Protein AF-A0A8E2AX87-F1 (afdb_monomer)

InterPro domains:
  IPR025314 Domain of unknown function DUF4219 [PF13961] (30-54)

Secondary structure (DSSP, 8-state):
----PPP------------GGG--PPPPTT-TTHHHHHHHHHHHHHHTT-HHHHHT--

Mean predicted aligned error: 12.78 Å

Structure (mmCIF, N/CA/C/O backbone):
data_AF-A0A8E2AX87-F1
#
_entry.id   AF-A0A8E2AX87-F1
#
loop_
_atom_site.group_PDB
_atom_site.id
_atom_site.type_symbol
_atom_site.label_atom_id
_atom_site.label_alt_id
_atom_site.label_comp_id
_atom_site.label_a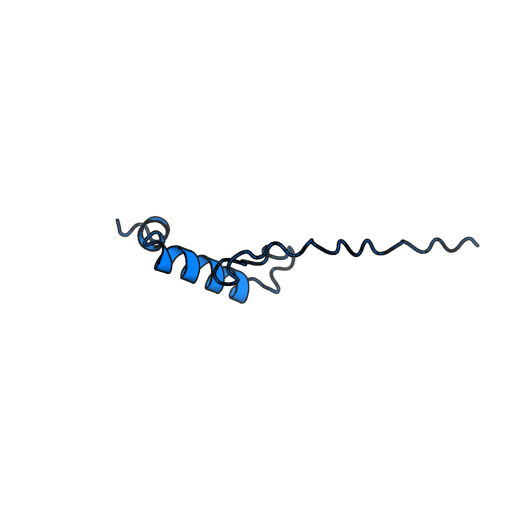sym_id
_atom_site.label_entity_id
_atom_site.label_seq_id
_atom_site.pdbx_PDB_ins_code
_atom_site.Cartn_x
_atom_site.Cartn_y
_atom_site.Cartn_z
_atom_site.occupancy
_atom_site.B_iso_or_equiv
_atom_site.auth_seq_id
_atom_site.auth_comp_id
_atom_site.auth_asym_id
_atom_site.auth_atom_id
_atom_site.pdbx_PDB_model_num
ATOM 1 N N . MET A 1 1 ? 23.259 -29.876 -33.720 1.00 40.16 1 MET A N 1
ATOM 2 C CA . MET A 1 1 ? 22.515 -28.678 -33.269 1.00 40.16 1 MET A CA 1
ATOM 3 C C . MET A 1 1 ? 21.283 -29.156 -32.511 1.00 40.16 1 MET A C 1
ATOM 5 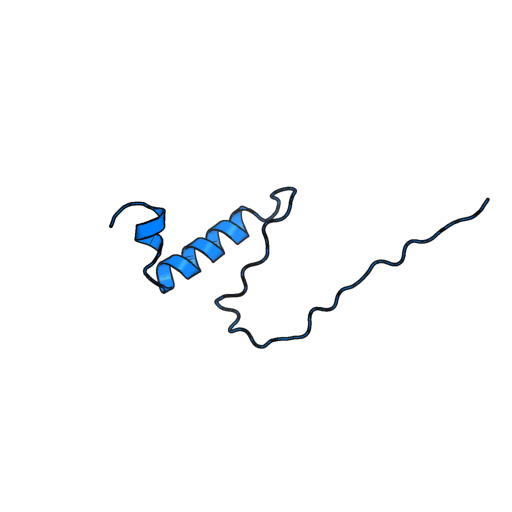O O . MET A 1 1 ? 20.352 -29.623 -33.150 1.00 40.16 1 MET A O 1
ATOM 9 N N . ALA A 1 2 ? 21.301 -29.158 -31.175 1.00 38.84 2 ALA A N 1
ATOM 10 C CA . ALA A 1 2 ? 20.170 -29.625 -30.366 1.00 38.84 2 ALA A CA 1
ATOM 11 C C . ALA A 1 2 ? 19.372 -28.419 -29.843 1.00 38.84 2 ALA A C 1
ATOM 13 O O . ALA A 1 2 ? 19.947 -27.526 -29.229 1.00 38.84 2 ALA A O 1
ATOM 14 N N . ARG A 1 3 ? 18.063 -28.383 -30.129 1.00 49.62 3 ARG A N 1
ATOM 15 C CA . ARG A 1 3 ? 17.105 -27.400 -29.603 1.00 49.62 3 ARG A CA 1
ATOM 16 C C . ARG A 1 3 ? 16.492 -27.999 -28.340 1.00 49.62 3 ARG A C 1
ATOM 18 O O . ARG A 1 3 ? 15.815 -29.017 -28.430 1.00 49.62 3 ARG A O 1
ATOM 25 N N . THR A 1 4 ? 16.729 -27.392 -27.187 1.00 48.66 4 THR A N 1
ATOM 26 C CA . THR A 1 4 ? 16.035 -27.727 -25.940 1.00 48.66 4 THR A CA 1
ATOM 27 C C . THR A 1 4 ? 14.953 -26.682 -25.692 1.00 48.66 4 THR A C 1
ATOM 29 O O . THR A 1 4 ? 15.233 -25.525 -25.397 1.00 48.66 4 THR A O 1
ATOM 32 N N . SER A 1 5 ? 13.700 -27.088 -25.881 1.00 51.69 5 SER A N 1
ATOM 33 C CA . SER A 1 5 ? 12.516 -26.308 -25.527 1.00 51.69 5 SER A CA 1
ATOM 34 C C . SER A 1 5 ? 12.235 -26.484 -24.036 1.00 51.69 5 SER A C 1
ATOM 36 O O . SER A 1 5 ? 11.965 -27.595 -23.585 1.00 51.69 5 SER A O 1
ATOM 38 N N . SER A 1 6 ? 12.312 -25.400 -23.270 1.00 55.00 6 SER A N 1
ATOM 39 C CA . SER A 1 6 ? 11.929 -25.370 -21.856 1.00 55.00 6 SER A CA 1
ATOM 40 C C . SER A 1 6 ? 10.406 -25.522 -21.721 1.00 55.00 6 SER A C 1
ATOM 42 O O . SER A 1 6 ? 9.682 -24.798 -22.408 1.00 55.00 6 SER A O 1
ATOM 44 N N . PRO A 1 7 ? 9.879 -26.404 -20.855 1.00 50.97 7 PRO A N 1
ATOM 45 C CA . PRO A 1 7 ? 8.453 -26.421 -20.566 1.00 50.97 7 PRO A CA 1
ATOM 46 C C . PRO A 1 7 ? 8.115 -25.258 -19.624 1.00 50.97 7 PRO A C 1
ATOM 48 O O . PRO A 1 7 ? 8.656 -25.154 -18.525 1.00 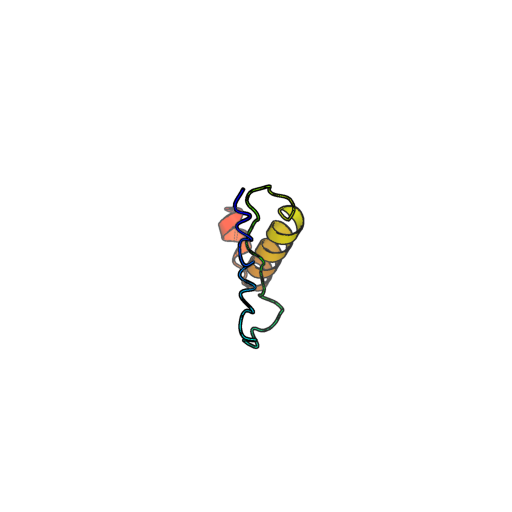50.97 7 PRO A O 1
ATOM 51 N N . THR A 1 8 ? 7.220 -24.374 -20.060 1.00 52.47 8 THR A N 1
ATOM 52 C CA . THR A 1 8 ? 6.599 -23.358 -19.206 1.00 52.47 8 THR A CA 1
ATOM 53 C C . THR A 1 8 ? 5.740 -24.071 -18.164 1.00 52.47 8 THR A C 1
ATOM 55 O O . THR A 1 8 ? 4.727 -24.690 -18.491 1.00 52.47 8 THR A O 1
ATOM 58 N N . SER A 1 9 ? 6.149 -24.020 -16.900 1.00 50.34 9 SER A N 1
ATOM 59 C CA . SER A 1 9 ? 5.355 -24.491 -15.770 1.00 50.34 9 SER A CA 1
ATOM 60 C C . SER A 1 9 ? 4.181 -23.537 -15.541 1.00 50.34 9 SER A C 1
ATOM 62 O O . SER A 1 9 ? 4.265 -22.575 -14.783 1.00 50.34 9 SER A O 1
ATOM 64 N N . ASN A 1 10 ? 3.055 -23.818 -16.200 1.00 57.81 10 ASN A N 1
ATOM 65 C CA . ASN A 1 10 ? 1.763 -23.248 -15.834 1.00 57.81 10 ASN A CA 1
ATOM 66 C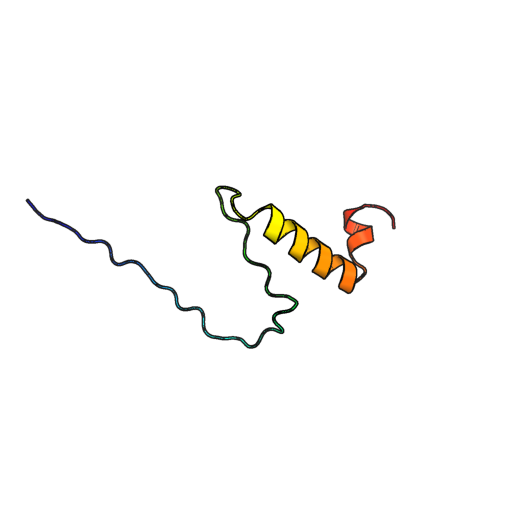 C . ASN A 1 10 ? 1.312 -23.874 -14.511 1.00 57.81 10 ASN A C 1
ATOM 68 O O . ASN A 1 10 ? 0.605 -24.883 -14.486 1.00 57.81 10 ASN A O 1
ATOM 72 N N . THR A 1 11 ? 1.718 -23.276 -13.395 1.00 53.78 11 THR A N 1
ATOM 73 C CA . THR A 1 11 ? 1.181 -23.627 -12.081 1.00 53.78 11 THR A CA 1
ATOM 74 C C . THR A 1 11 ? -0.237 -23.069 -11.980 1.00 53.78 11 THR A C 1
ATOM 76 O O . THR A 1 11 ? -0.457 -21.954 -11.509 1.00 53.78 11 THR A O 1
ATOM 79 N N . ALA A 1 12 ? -1.217 -23.838 -12.457 1.00 53.56 12 ALA A N 1
ATOM 80 C CA . ALA A 1 12 ? -2.625 -23.579 -12.200 1.00 53.56 12 ALA A CA 1
ATOM 81 C C . ALA A 1 12 ? -2.864 -23.678 -10.684 1.00 53.56 12 ALA A C 1
ATOM 83 O O . ALA A 1 12 ? -2.940 -24.770 -10.120 1.00 53.56 12 ALA A O 1
ATOM 84 N N . LYS A 1 13 ? -2.924 -22.529 -10.000 1.00 54.38 13 LYS A N 1
ATOM 85 C CA . LYS A 1 13 ? -3.286 -22.478 -8.583 1.00 54.38 13 LYS A CA 1
ATOM 86 C C . LYS A 1 13 ? -4.759 -22.848 -8.445 1.00 54.38 13 LYS A C 1
ATOM 88 O O . LYS A 1 13 ? -5.644 -22.122 -8.889 1.00 54.38 13 LYS A O 1
ATOM 93 N N . SER A 1 14 ? -4.963 -24.013 -7.836 1.00 51.12 14 SER A N 1
ATOM 94 C CA . SER A 1 14 ? -6.222 -24.533 -7.314 1.00 51.12 14 SER A CA 1
ATOM 95 C C . SER A 1 14 ? -7.093 -23.416 -6.741 1.00 51.12 14 SER A C 1
ATOM 97 O O . SER A 1 14 ? -6.660 -22.673 -5.860 1.00 51.12 14 SER A O 1
ATOM 99 N N . GLY A 1 15 ? -8.322 -23.325 -7.251 1.00 54.75 15 GLY A N 1
ATOM 100 C CA . GLY A 1 15 ? -9.347 -22.393 -6.805 1.00 54.75 15 GLY A CA 1
ATOM 101 C C . GLY A 1 15 ? -9.715 -22.640 -5.349 1.00 54.75 15 GLY A C 1
ATOM 102 O O . GLY A 1 15 ? -10.596 -23.435 -5.039 1.00 54.75 15 GLY A O 1
ATOM 103 N N . GLN A 1 16 ? -9.044 -21.931 -4.451 1.00 53.91 16 GLN A N 1
ATOM 104 C CA . GLN A 1 16 ? -9.522 -21.732 -3.099 1.00 53.91 16 GLN A CA 1
ATOM 105 C C . GLN A 1 16 ? -10.485 -20.552 -3.171 1.00 53.91 16 GLN A C 1
ATOM 107 O O . GLN A 1 16 ? -10.106 -19.470 -3.618 1.00 53.91 16 GLN A O 1
ATOM 112 N N . ALA A 1 17 ? -11.740 -20.760 -2.780 1.00 53.19 17 ALA A N 1
ATOM 113 C CA . ALA A 1 17 ? -12.714 -19.689 -2.613 1.00 53.19 17 ALA A CA 1
ATOM 114 C C . ALA A 1 17 ? -12.311 -18.820 -1.407 1.00 53.19 17 ALA A C 1
ATOM 116 O O . ALA A 1 17 ? -12.994 -18.777 -0.388 1.00 53.19 17 ALA A O 1
ATOM 117 N N . SER A 1 18 ? -11.154 -18.160 -1.485 1.00 56.19 18 SER A N 1
ATOM 118 C CA . SER A 1 18 ? -10.867 -17.013 -0.648 1.00 56.19 18 SER A CA 1
ATOM 119 C C . SER A 1 18 ? -11.850 -15.936 -1.084 1.00 56.19 18 SER A C 1
ATOM 121 O O . SER A 1 18 ? -12.066 -15.706 -2.277 1.00 56.19 18 SER A O 1
ATOM 123 N N . SER A 1 19 ? -12.524 -15.312 -0.122 1.00 60.69 19 SER A N 1
ATOM 124 C CA . SER A 1 19 ? -13.273 -14.095 -0.403 1.00 60.69 19 SER A CA 1
ATOM 125 C C . SER A 1 19 ? -12.343 -13.173 -1.191 1.00 60.69 19 SER A C 1
ATOM 127 O O . SER A 1 19 ? -11.312 -12.748 -0.665 1.00 60.69 19 SER A O 1
ATOM 129 N N . ARG A 1 20 ? -12.668 -12.925 -2.471 1.00 65.69 20 ARG A N 1
ATOM 130 C CA . ARG A 1 20 ? -11.823 -12.170 -3.420 1.00 65.69 20 ARG A CA 1
ATOM 131 C C . ARG A 1 20 ? -11.430 -10.788 -2.886 1.00 65.69 20 ARG A C 1
ATOM 133 O O . ARG A 1 20 ? -10.508 -10.173 -3.409 1.00 65.69 20 ARG A O 1
ATOM 140 N N . LEU A 1 21 ? -12.114 -10.326 -1.836 1.00 63.38 21 LEU A N 1
ATOM 141 C CA . LEU A 1 21 ? -11.792 -9.141 -1.049 1.00 63.38 21 LEU A CA 1
ATOM 142 C C . LEU A 1 21 ? -10.343 -9.105 -0.541 1.00 63.38 21 LEU A C 1
ATOM 144 O O . LEU A 1 21 ? -9.789 -8.018 -0.418 1.00 63.38 21 LEU A O 1
ATOM 148 N N . TYR A 1 22 ? -9.744 -10.259 -0.228 1.00 76.94 22 TYR A N 1
ATOM 149 C CA . TYR A 1 22 ? -8.397 -10.349 0.357 1.00 76.94 22 TYR A CA 1
ATOM 150 C C . TYR A 1 22 ? -7.364 -10.968 -0.582 1.00 76.94 22 TYR A C 1
ATOM 152 O O . TYR A 1 22 ? -6.257 -11.282 -0.150 1.00 76.94 22 TYR A O 1
ATOM 160 N N . ASP A 1 23 ? -7.714 -11.170 -1.850 1.00 85.12 23 ASP A N 1
ATOM 161 C CA . ASP A 1 23 ? -6.758 -11.671 -2.826 1.00 85.12 23 ASP A CA 1
ATOM 162 C C . ASP A 1 23 ? -5.801 -10.534 -3.193 1.00 85.12 23 ASP A C 1
ATOM 164 O O . ASP A 1 23 ? -6.134 -9.649 -3.979 1.00 85.12 23 ASP A O 1
ATOM 168 N N . VAL A 1 24 ? -4.639 -10.475 -2.550 1.00 89.06 24 VAL A N 1
ATOM 169 C CA . VAL A 1 24 ? -3.619 -9.470 -2.852 1.00 89.06 24 VAL A CA 1
ATOM 170 C C . VAL A 1 24 ? -2.527 -10.149 -3.675 1.00 89.06 24 VAL A C 1
ATOM 172 O O . VAL A 1 24 ? -1.846 -11.028 -3.142 1.00 89.06 24 VAL A O 1
ATOM 175 N N . PRO A 1 25 ? -2.344 -9.779 -4.958 1.00 88.88 25 PRO A N 1
ATOM 176 C CA . PRO A 1 25 ? -1.278 -10.353 -5.769 1.00 88.88 25 PRO A CA 1
ATOM 177 C C . PRO A 1 25 ? 0.074 -10.006 -5.146 1.00 88.88 25 PRO A C 1
ATOM 179 O O . PRO A 1 25 ? 0.235 -8.920 -4.599 1.00 88.88 25 PRO A O 1
ATOM 182 N N . SER A 1 26 ? 1.044 -10.914 -5.215 1.00 92.19 26 SER A N 1
ATOM 183 C CA . SER A 1 26 ? 2.413 -10.627 -4.775 1.00 92.19 26 SER A CA 1
ATOM 184 C C . SER A 1 26 ? 3.003 -9.464 -5.574 1.00 92.19 26 SER A C 1
ATOM 186 O O . SER A 1 26 ? 2.699 -9.315 -6.757 1.00 92.19 26 SER A O 1
ATOM 188 N N . LEU A 1 27 ? 3.838 -8.646 -4.930 1.00 94.12 27 LEU A N 1
ATOM 189 C CA . LEU A 1 27 ? 4.581 -7.598 -5.623 1.00 94.12 27 LEU A CA 1
ATOM 190 C C . LEU A 1 27 ? 5.558 -8.255 -6.607 1.00 94.12 27 LEU A C 1
ATOM 192 O O . LEU A 1 27 ? 6.296 -9.159 -6.220 1.00 94.12 27 LEU A O 1
ATOM 196 N N . GLU A 1 28 ? 5.512 -7.833 -7.864 1.00 94.62 28 GLU A N 1
ATOM 197 C CA . GLU A 1 28 ? 6.420 -8.318 -8.903 1.00 94.62 28 GLU A CA 1
ATOM 198 C C . GLU A 1 28 ? 7.814 -7.705 -8.723 1.00 94.62 28 GLU A C 1
ATOM 200 O O . GLU A 1 28 ? 7.943 -6.570 -8.258 1.00 94.62 28 GLU A O 1
ATOM 205 N N . ASP A 1 29 ? 8.860 -8.448 -9.095 1.00 96.06 29 ASP A N 1
ATOM 206 C CA . ASP A 1 29 ? 10.257 -8.024 -8.911 1.00 96.06 29 ASP A CA 1
ATOM 207 C C . ASP A 1 29 ? 10.612 -6.763 -9.720 1.00 96.06 29 ASP A C 1
ATOM 209 O O . ASP A 1 29 ? 11.488 -5.992 -9.330 1.00 96.06 29 ASP A O 1
ATOM 213 N N . ASP A 1 30 ? 9.919 -6.528 -10.837 1.00 95.44 30 ASP A N 1
ATOM 214 C CA . ASP A 1 30 ? 10.063 -5.331 -11.673 1.00 95.44 30 ASP A CA 1
ATOM 215 C C . ASP A 1 30 ? 9.223 -4.138 -11.175 1.00 95.44 30 ASP A C 1
ATOM 217 O O . ASP A 1 30 ? 9.314 -3.032 -11.713 1.00 95.44 30 ASP A O 1
ATOM 221 N N . GLY A 1 31 ? 8.405 -4.351 -10.139 1.00 93.50 31 GLY A N 1
ATOM 222 C CA . GLY A 1 31 ? 7.522 -3.349 -9.556 1.00 93.50 31 GLY A CA 1
ATOM 223 C C . GLY A 1 31 ? 6.354 -2.929 -10.452 1.00 93.50 31 GLY A C 1
ATOM 224 O O . GLY A 1 31 ? 5.670 -1.956 -10.117 1.00 93.50 31 GLY A O 1
ATOM 225 N N . SER A 1 32 ? 6.085 -3.635 -11.556 1.00 96.06 32 SER A N 1
ATOM 226 C CA . SER A 1 32 ? 5.054 -3.259 -12.536 1.00 96.06 32 SER A CA 1
ATOM 227 C C . SER A 1 32 ? 3.659 -3.132 -11.904 1.00 96.06 32 SER A C 1
ATOM 229 O O . SER A 1 32 ? 2.857 -2.269 -12.272 1.00 96.06 32 SER A O 1
ATOM 231 N N . ASN A 1 33 ? 3.393 -3.945 -10.877 1.00 95.81 33 ASN A N 1
ATOM 232 C CA . ASN A 1 33 ? 2.118 -4.017 -10.179 1.00 95.81 33 ASN A CA 1
ATOM 233 C C . ASN A 1 33 ? 2.093 -3.260 -8.835 1.00 95.81 33 ASN A C 1
ATOM 235 O O . ASN A 1 33 ? 1.121 -3.386 -8.081 1.00 95.81 33 ASN A O 1
ATOM 239 N N . PHE A 1 34 ? 3.106 -2.433 -8.538 1.00 95.38 34 PHE A N 1
ATOM 240 C CA . PHE A 1 34 ? 3.260 -1.763 -7.239 1.00 95.38 34 PHE A CA 1
ATOM 241 C C . PHE A 1 34 ? 2.031 -0.956 -6.811 1.00 95.38 34 PHE A C 1
ATOM 243 O O . PHE A 1 34 ? 1.600 -1.052 -5.663 1.00 95.38 34 PHE A O 1
ATOM 250 N N . GLN A 1 35 ? 1.430 -0.183 -7.721 1.00 95.94 35 GLN A N 1
ATOM 251 C CA . GLN A 1 35 ? 0.257 0.638 -7.392 1.00 95.94 35 GLN A CA 1
ATOM 252 C C . GLN A 1 35 ? -0.949 -0.221 -6.998 1.00 95.94 35 GLN A C 1
ATOM 254 O O . GLN A 1 35 ? -1.618 0.058 -6.001 1.00 95.94 35 GLN A O 1
ATOM 259 N N . THR A 1 36 ? -1.189 -1.302 -7.741 1.00 93.69 36 THR A N 1
ATOM 260 C CA . THR A 1 36 ? -2.274 -2.250 -7.469 1.00 93.69 36 THR A CA 1
ATOM 261 C C . THR A 1 36 ? -2.050 -2.978 -6.147 1.00 93.69 36 THR A C 1
ATOM 263 O O . THR A 1 36 ? -2.968 -3.059 -5.328 1.00 93.69 36 THR A O 1
ATOM 266 N N . TRP A 1 37 ? -0.829 -3.466 -5.912 1.00 94.56 37 TRP A N 1
ATOM 267 C CA . TRP A 1 37 ? -0.442 -4.106 -4.656 1.00 94.56 37 TRP A CA 1
ATOM 2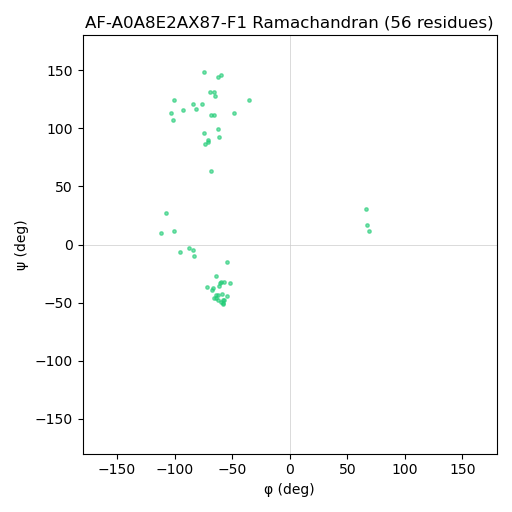68 C C . TRP A 1 37 ? -0.640 -3.161 -3.465 1.00 94.56 37 TRP A C 1
ATOM 270 O O . TRP A 1 37 ? -1.340 -3.504 -2.511 1.00 94.56 37 TRP A O 1
ATOM 280 N N . LYS A 1 38 ? -0.108 -1.935 -3.558 1.00 94.38 38 LYS A N 1
ATOM 281 C CA . LYS A 1 38 ? -0.203 -0.912 -2.509 1.00 94.38 38 LYS A CA 1
ATOM 282 C C . LYS A 1 38 ? -1.653 -0.587 -2.170 1.00 94.38 38 LYS A C 1
ATOM 284 O O . LYS A 1 38 ? -2.003 -0.541 -0.992 1.00 94.38 38 LYS A O 1
ATOM 289 N N . TYR A 1 39 ? -2.490 -0.365 -3.185 1.00 93.62 39 TYR A N 1
ATOM 290 C CA . TYR A 1 39 ? -3.910 -0.080 -2.988 1.00 93.62 39 TYR A CA 1
ATOM 291 C C . TYR A 1 39 ? -4.607 -1.227 -2.251 1.00 93.62 39 TYR A C 1
ATOM 293 O O . TYR A 1 39 ? -5.254 -0.992 -1.234 1.00 93.62 39 TYR A O 1
ATOM 301 N N . ARG A 1 40 ? -4.411 -2.474 -2.699 1.00 93.50 40 ARG A N 1
ATOM 302 C CA . ARG A 1 40 ? -5.056 -3.638 -2.078 1.00 93.50 40 ARG A CA 1
ATOM 303 C C . ARG A 1 40 ? -4.598 -3.866 -0.640 1.00 93.50 40 ARG A C 1
ATOM 305 O O . ARG A 1 40 ? -5.450 -4.045 0.224 1.00 93.50 40 ARG A O 1
ATOM 312 N N . ILE A 1 41 ? -3.293 -3.808 -0.362 1.00 93.44 41 ILE A N 1
ATOM 313 C CA . ILE A 1 41 ? -2.773 -3.920 1.011 1.00 93.44 41 ILE A CA 1
ATOM 314 C C . ILE A 1 41 ? -3.386 -2.843 1.906 1.00 93.44 41 ILE A C 1
ATOM 316 O O . ILE A 1 41 ? -3.899 -3.159 2.978 1.00 93.44 41 ILE A O 1
ATOM 320 N N . ARG A 1 42 ? -3.392 -1.586 1.448 1.00 94.56 42 ARG A N 1
ATOM 321 C CA . ARG A 1 42 ? -3.983 -0.477 2.199 1.00 94.56 42 ARG A CA 1
ATOM 322 C C . ARG A 1 42 ? -5.460 -0.721 2.498 1.00 94.56 42 ARG A C 1
ATOM 324 O O . ARG A 1 42 ? -5.847 -0.646 3.657 1.00 94.56 42 ARG A O 1
ATOM 331 N N . THR A 1 43 ? -6.265 -1.069 1.495 1.00 93.56 43 THR A N 1
ATOM 332 C CA . THR A 1 43 ? -7.699 -1.340 1.679 1.00 93.56 43 THR A CA 1
ATOM 333 C C . THR A 1 43 ? -7.943 -2.471 2.675 1.00 93.56 43 THR A C 1
ATOM 335 O O . THR A 1 43 ? -8.810 -2.355 3.538 1.00 93.56 43 THR A O 1
ATOM 338 N N . VAL A 1 44 ? -7.163 -3.554 2.610 1.00 93.62 44 VAL A N 1
ATOM 339 C CA . VAL A 1 44 ? -7.286 -4.661 3.569 1.00 93.62 44 VAL A CA 1
ATOM 340 C C . VAL A 1 44 ? -6.974 -4.194 4.991 1.00 93.62 44 VAL A C 1
ATOM 342 O O . VAL A 1 44 ? -7.713 -4.533 5.913 1.00 93.62 44 VAL A O 1
ATOM 345 N N . LEU A 1 45 ? -5.918 -3.402 5.177 1.00 94.12 45 LEU A N 1
ATOM 346 C CA . LEU A 1 45 ? -5.541 -2.876 6.489 1.00 94.12 45 LEU A CA 1
ATOM 347 C C . LEU A 1 45 ? -6.561 -1.868 7.029 1.00 94.12 45 LEU A C 1
ATOM 349 O O . LEU A 1 45 ? -6.873 -1.915 8.216 1.00 94.12 45 LEU A O 1
ATOM 353 N N . GLU A 1 46 ? -7.122 -1.008 6.178 1.00 93.75 46 GLU A N 1
ATOM 354 C CA . GLU A 1 46 ? -8.192 -0.073 6.548 1.00 93.75 46 GLU A CA 1
ATOM 355 C C . GLU A 1 46 ? -9.453 -0.826 7.003 1.00 93.75 46 GLU A C 1
ATOM 357 O O . GLU A 1 46 ? -9.964 -0.554 8.086 1.00 93.75 46 GLU A O 1
ATOM 362 N N . ILE A 1 47 ? -9.900 -1.845 6.253 1.00 92.88 47 ILE A N 1
ATOM 363 C CA . ILE A 1 47 ? -11.057 -2.688 6.626 1.00 92.88 47 ILE A CA 1
ATOM 364 C C . ILE A 1 47 ? -10.831 -3.401 7.967 1.00 92.88 47 ILE A C 1
ATOM 366 O O . ILE A 1 47 ? -11.776 -3.657 8.711 1.00 92.88 47 ILE A O 1
ATOM 370 N N . ARG A 1 48 ? -9.580 -3.746 8.280 1.00 92.00 48 ARG A N 1
ATOM 371 C CA . ARG A 1 48 ? -9.202 -4.420 9.528 1.00 92.00 48 ARG A CA 1
ATOM 372 C C . ARG A 1 48 ? -8.912 -3.452 10.680 1.00 92.00 48 ARG A C 1
ATOM 374 O O . ARG A 1 48 ? -8.620 -3.928 11.770 1.00 92.00 48 ARG A O 1
ATOM 381 N N . GLY A 1 49 ? -8.961 -2.136 10.453 1.00 93.38 49 GLY A N 1
ATOM 382 C CA . GLY A 1 49 ? -8.584 -1.128 11.451 1.00 93.38 49 GLY A CA 1
ATOM 383 C C . GLY A 1 49 ? -7.089 -1.117 11.797 1.00 93.38 49 GLY A C 1
ATOM 384 O O . GLY A 1 49 ? -6.699 -0.555 12.811 1.00 93.38 49 GLY A O 1
ATOM 385 N N . LEU A 1 50 ? -6.244 -1.736 10.968 1.00 94.62 50 LEU A N 1
ATOM 386 C CA . LEU A 1 50 ? -4.802 -1.887 11.196 1.00 94.62 50 LEU A CA 1
ATOM 387 C C . LEU A 1 50 ? -3.966 -0.805 10.506 1.00 94.62 50 LEU A C 1
ATOM 389 O O . LEU A 1 50 ? -2.752 -0.754 10.686 1.00 94.62 50 LEU A O 1
ATOM 393 N N . TRP A 1 51 ? -4.587 0.051 9.693 1.00 93.94 51 TRP A N 1
ATOM 394 C CA . TRP A 1 51 ? -3.860 1.081 8.953 1.00 93.94 51 TRP A CA 1
ATOM 395 C C . TRP A 1 51 ? -3.137 2.073 9.876 1.00 93.94 51 TRP A C 1
ATOM 397 O O . TRP A 1 51 ? -2.005 2.449 9.584 1.00 93.94 51 TRP A O 1
ATOM 407 N N . ASN A 1 52 ? -3.734 2.400 11.026 1.00 93.56 52 ASN A N 1
ATOM 408 C CA . ASN A 1 52 ? -3.155 3.319 12.010 1.00 93.56 52 ASN A CA 1
ATOM 409 C C . ASN A 1 52 ? -1.803 2.834 12.557 1.00 93.56 52 ASN A C 1
ATOM 411 O O . ASN A 1 52 ? -0.916 3.647 12.803 1.00 93.56 52 ASN A O 1
ATOM 415 N N . LEU A 1 53 ? -1.615 1.513 12.676 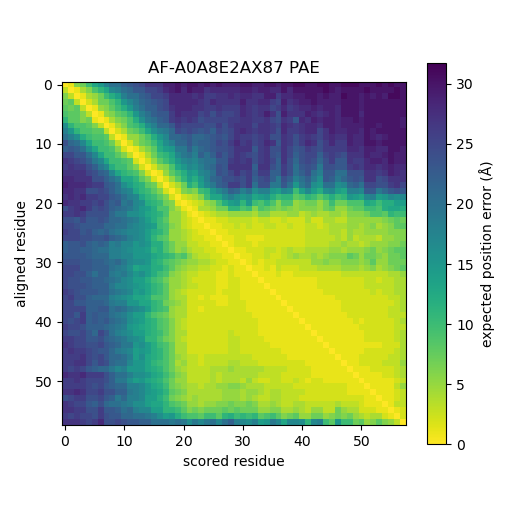1.00 94.62 53 LEU A N 1
ATOM 416 C CA . LEU A 1 53 ? -0.345 0.916 13.097 1.00 94.62 53 LEU A CA 1
ATOM 417 C C . LEU A 1 53 ? 0.756 1.141 12.052 1.00 94.62 53 LEU A C 1
ATOM 419 O O . LEU A 1 53 ? 1.906 1.390 12.399 1.00 94.62 53 LEU A O 1
ATOM 423 N N . VAL A 1 54 ? 0.405 1.077 10.765 1.00 91.69 54 VAL A N 1
ATOM 424 C CA . VAL A 1 54 ? 1.344 1.327 9.661 1.00 91.69 54 VAL A CA 1
ATOM 425 C C . VAL A 1 54 ? 1.701 2.808 9.565 1.00 91.69 54 VAL A C 1
ATOM 427 O O . VAL A 1 54 ? 2.842 3.141 9.254 1.00 91.69 54 VAL A O 1
ATOM 430 N N . THR A 1 55 ? 0.746 3.702 9.835 1.00 92.44 55 THR A N 1
ATOM 431 C CA . THR A 1 55 ? 0.982 5.153 9.835 1.00 92.44 55 THR A CA 1
ATOM 432 C C . THR A 1 55 ? 1.578 5.680 11.138 1.00 92.44 55 THR A C 1
ATOM 434 O O . THR A 1 55 ? 1.991 6.836 11.166 1.00 92.44 55 THR A O 1
ATOM 437 N N . GLY A 1 56 ? 1.648 4.863 12.194 1.00 91.06 56 GLY A N 1
ATOM 438 C CA . GLY A 1 56 ? 2.152 5.269 13.509 1.00 91.06 56 GLY A CA 1
ATOM 439 C C . GLY A 1 56 ? 1.260 6.299 14.204 1.00 91.06 56 GLY A C 1
ATOM 440 O O . GLY A 1 56 ? 1.762 7.160 14.918 1.00 91.06 56 GLY A O 1
ATOM 441 N N . THR A 1 57 ? -0.046 6.254 13.943 1.00 87.50 57 THR A N 1
ATOM 442 C CA . THR A 1 57 ? -1.045 7.187 14.494 1.00 87.50 57 THR A CA 1
ATOM 443 C C . THR A 1 57 ? -1.923 6.527 15.558 1.00 87.50 57 THR A C 1
ATOM 445 O O . THR A 1 57 ? -3.092 6.889 15.691 1.00 87.50 57 THR A O 1
ATOM 448 N N . ASP A 1 58 ? -1.376 5.514 16.229 1.00 66.56 58 ASP A N 1
ATOM 449 C CA . ASP A 1 58 ? -1.948 4.884 17.423 1.00 66.56 58 ASP A CA 1
ATOM 450 C C . ASP A 1 58 ? -1.547 5.667 18.683 1.00 66.56 58 ASP A C 1
ATOM 452 O O . ASP A 1 58 ? -0.383 6.137 18.730 1.00 66.56 58 ASP A O 1
#

Solvent-accessible surface area (backbone atoms only — not comparable to full-atom values): 3999 Å² total; per-residue (Å²): 140,86,87,83,81,80,81,81,80,79,78,78,76,76,88,68,90,61,66,71,88,72,70,64,68,77,75,47,97,84,47,85,46,41,69,61,34,51,50,47,53,47,52,52,28,50,78,68,68,47,42,41,69,78,70,66,71,114

pLDDT: mean 77.97, std 19.56, range [38.84, 96.06]

Organism: NCBI:txid1052685

Sequence (58 aa):
MARTSSPTSNTAKSGQASSRLYDVPSLEDDGSNFQTWKYRIRTVLEIRGLWNLVTGTD

Foldseek 3Di:
DDDDDDDDPPPPPPDDPDPVLQPQDDQDPVNPCVVVNVVSVCSVCVVVVNNCVVVVVD

Radius of gyration: 18.0 Å; Cα contacts (8 Å, |Δi|>4): 21; chains: 1; bounding box: 36×37×51 Å

=== Feature glossary ===
The record interleaves many kinds of information about one protein. Here is each kind framed as the question it answers.

Q: What does the local fold look like, residue by residue?
A: The Foldseek 3Di string encodes local tertiary geometry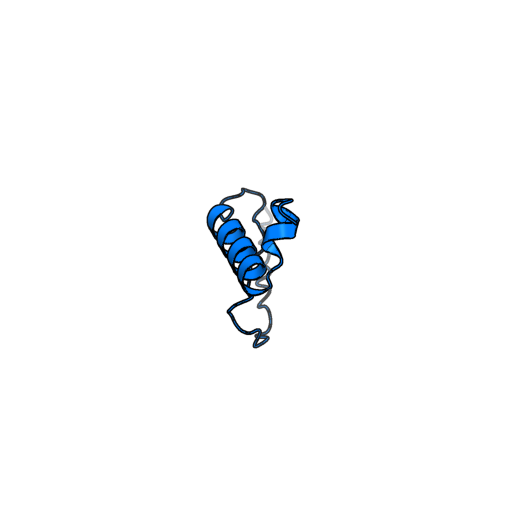 as a 20-letter alphabet — one character per residue — derived from the relative positions of nearby Cα atoms. Unlike the amino-acid sequence, 3Di is a direct function of the 3D structure, so two proteins with the same fold have similar 3Di strings even at low sequence identity.

Q: Which residues are in helices, strands, or loops?
A: The SS8 string is DSSP's per-residue secondary-structure call. α-helix (H) means an i→i+4 H-bond ladder; β-strand (E) means the residue participates in a β-sheet; 3₁₀ (G) and π (I) are tighter and wider helices; T/S are turns/bends; '-' is loop.

Q: How big and how compact is the whole molecule?
A: Radius of gyration (Rg) is the root-mean-square distance of Cα atoms from their centroid — a single number for overall size and compactness. A globular domain of N residues has Rg ≈ 2.2·N^0.38 Å; an extended or disordered chain has a much larger Rg. The Cα contact count is the number of residue pairs whose Cα atoms are within 8 Å and are more than four positions apart in sequence — a standard proxy for tertiary packing density. The bounding box is the smallest axis-aligned box enclosing all Cα atoms.

Q: Where is each backbone atom in 3D?
A: Structure coordinates are given as an mmCIF _atom_site loop: one row per atom with element, residue name, chain id, sequence number, and x/y/z position in Å. Only the four main-chain atoms per residue are included here; side chains are omitted to keep the record compact.

Q: What is the amino-acid chain?
A: Primary structure: the covalent order of the twenty standard amino acids along the backbone. Two proteins with the same sequence will (almost always) fold to the same structure; two with 30% identity often share a fold but not the details.

Q: What if only a Cα trace is available?
A: Three-state secondary structure (P-SEA) collapses the eight DSSP classes into helix (a), strand (b), and coil (c). P-SEA assigns these from Cα geometry alone — distances and angles — without requiring backbone oxygens, so it works on any Cα trace.

Q: What family and function is it annotated with?
A: Database cross-references. InterPro integrates a dozen domain/family signature databases into unified entries with residue-range hits. GO terms attach function/process/location labels with evidence codes. CATH codes position the fold in a four-level structural taxonomy. Organism is the NCBI-taxonomy species name.

Q: How confident is the AlphaFold model at each residue?
A: pLDDT is the predicted lDDT-Cα score: AlphaFold's confidence that the local environment of each residue (all inter-atomic distances within 15 Å) is correctly placed. It is a per-residue number between 0 and 100, with higher meaning more reliable.

Q: How mobile is each atom in the crystal?
A: B-factor (Debye–Waller factor) reflects atomic displacement in the crystal lattice. It is an experimental observable (units Å²), not a prediction; low values mean the atom is pinned down, high values mean it moves or is heterogeneous across the crystal.

Q: Which residues are buried vs exposed?
A: SASA measures how much of the protein is reachable by solvent. It is computed by rolling a water-sized probe over the atomic surface and summing the exposed area (Å²). Per-residue SASA distinguishes core (buried, low SASA) from surface (exposed, high SASA) residues; total SASA is a whole-molecule size measure.

Q: What do the diagnostic plots show?
A: Plot images: a contact map (which residues are close in 3D, as an N×N binary image), a Ramachandran scatter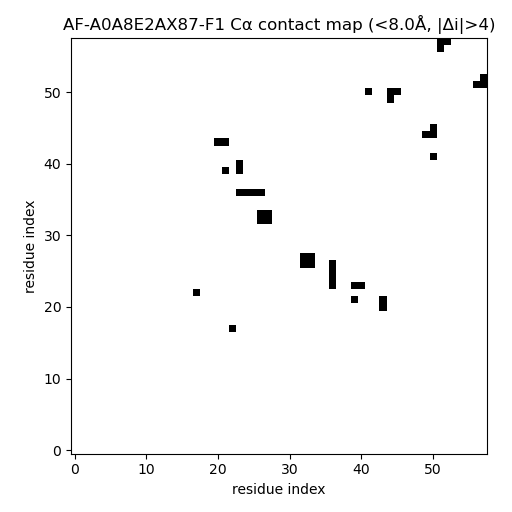 (backbone torsion angles, revealing secondary-structure composition at a glance), and — for AlphaFold structures — a PAE heatmap (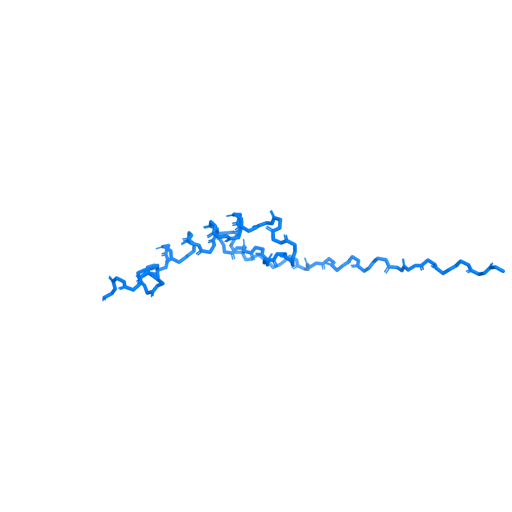pairwise prediction confidence).

Q: What known structures does this most resemble?
A: The Foldseek neighbor list gives the closest experimentally determined structures in the PDB, ranked by structural alignment. TM-score near 1 means near-identical fold; near 0.3 means only rough topology match. This is how one finds what a novel AlphaFold prediction most resembles in the solved-structure universe.

Q: Are the domains correctly placed relative to each other?
A: Predicted aligned error is AlphaFold's pairwise confidence. Unlike pLDDT (per-residue), PAE is per-residue-pair and captures whether two parts of the structure are correctly placed relative to each other. Units are ångströms of expected positional error.

Q: What do the rendered images show?
A: Structure images are PyMOL renders from six orthogonal camera directions. Cartoon representation draws helices as coils and strands as arrows; sticks shows the backbone as bonds; surface shows the solvent-excluded envelope. Rainbow coloring maps sequence position to hue (blue→red, N→C); chain coloring assigns a distinct color per polypeptide.

Q: What are the backbone torsion angles?
A: φ (phi) and ψ (psi) are the two rotatable backbone dihedrals per residue: φ is the C(i-1)–N–Cα–C torsion, ψ is the N–Cα–C–N(i+1) torsion, both in degrees on (−180°, 180°]. α-helical residues cluster near (−60°, −45°); β-strand residues near (−120°, +130°). A Ramachandran plot is simply a scatter of (φ, ψ) for every residue.